Protein AF-A0A0F8YD36-F1 (afdb_monomer_lite)

pLDDT: mean 86.23, std 13.15, range [30.55, 97.81]

Structure (mmCIF, N/CA/C/O backbone):
data_AF-A0A0F8YD36-F1
#
_entry.id   AF-A0A0F8YD36-F1
#
loop_
_atom_site.group_PDB
_atom_site.id
_atom_site.type_symbol
_atom_site.label_atom_id
_atom_site.label_alt_id
_atom_site.label_comp_id
_atom_site.label_asym_id
_atom_site.label_entity_id
_atom_site.label_seq_id
_atom_site.pdbx_PDB_ins_code
_atom_site.Cartn_x
_atom_site.Cartn_y
_atom_site.Cartn_z
_atom_site.occupancy
_atom_site.B_iso_or_equiv
_atom_site.auth_seq_id
_atom_site.auth_comp_id
_atom_site.auth_asym_id
_atom_site.auth_atom_id
_atom_site.pdbx_PDB_model_num
ATOM 1 N N . MET A 1 1 ? -20.140 -2.570 5.164 1.00 78.00 1 MET A N 1
ATOM 2 C CA . MET A 1 1 ? -18.882 -2.852 4.449 1.00 78.00 1 MET A CA 1
ATOM 3 C C . MET A 1 1 ? -18.509 -1.583 3.716 1.00 78.00 1 MET A C 1
ATOM 5 O O . MET A 1 1 ? -19.401 -0.969 3.142 1.00 78.00 1 MET A O 1
ATOM 9 N N . VAL A 1 2 ? -17.256 -1.154 3.814 1.00 87.38 2 VAL A N 1
ATOM 10 C CA . VAL A 1 2 ? -16.745 0.054 3.157 1.00 87.38 2 VAL A CA 1
ATOM 11 C C . VAL A 1 2 ? -15.603 -0.373 2.246 1.00 87.38 2 VAL A C 1
ATOM 13 O O . VAL A 1 2 ? -14.767 -1.168 2.661 1.00 87.38 2 VAL A O 1
ATOM 16 N N . SER A 1 3 ? -15.592 0.125 1.012 1.00 90.75 3 SER A N 1
ATOM 17 C CA . SER A 1 3 ? -14.506 -0.100 0.059 1.00 90.75 3 SER A CA 1
ATOM 18 C C . SER A 1 3 ? -13.824 1.229 -0.228 1.00 90.75 3 SER A C 1
ATOM 20 O O . SER A 1 3 ? -14.493 2.194 -0.599 1.00 90.75 3 SER A O 1
ATOM 22 N N . ASN A 1 4 ? -12.510 1.283 -0.026 1.00 93.62 4 ASN A N 1
ATOM 23 C CA . ASN A 1 4 ? -11.683 2.433 -0.370 1.00 93.62 4 ASN A CA 1
ATOM 24 C C . ASN A 1 4 ? -10.694 2.028 -1.460 1.00 93.62 4 ASN A C 1
ATOM 26 O O . ASN A 1 4 ? -10.031 1.000 -1.346 1.00 93.62 4 ASN A O 1
ATOM 30 N N . ILE A 1 5 ? -10.597 2.842 -2.508 1.00 94.44 5 ILE A N 1
ATOM 31 C CA . ILE A 1 5 ? -9.700 2.601 -3.637 1.00 94.44 5 ILE A CA 1
ATOM 32 C C . ILE A 1 5 ? -8.524 3.564 -3.537 1.00 94.44 5 ILE A C 1
ATOM 34 O O . ILE A 1 5 ? -8.714 4.764 -3.352 1.00 94.44 5 ILE A O 1
ATOM 38 N N . PHE A 1 6 ? -7.324 3.024 -3.702 1.00 94.06 6 PHE A N 1
ATOM 39 C CA . PHE A 1 6 ? -6.070 3.751 -3.667 1.00 94.06 6 PHE A CA 1
ATOM 40 C C . PHE A 1 6 ? -5.289 3.503 -4.951 1.00 94.06 6 PHE A C 1
ATOM 42 O O . PHE A 1 6 ? -5.155 2.369 -5.420 1.00 94.06 6 PHE A O 1
ATOM 49 N N . LYS A 1 7 ? -4.725 4.565 -5.512 1.00 93.81 7 LYS A N 1
ATOM 50 C CA . LYS A 1 7 ? -3.685 4.469 -6.530 1.00 93.81 7 LYS A CA 1
ATOM 51 C C . LYS A 1 7 ? -2.375 4.172 -5.823 1.00 93.81 7 LYS A C 1
ATOM 53 O O . LYS A 1 7 ? -2.045 4.804 -4.825 1.00 93.81 7 LYS A O 1
ATOM 58 N N . VAL A 1 8 ? -1.629 3.213 -6.356 1.00 93.25 8 VAL A N 1
ATOM 59 C CA . VAL A 1 8 ? -0.342 2.809 -5.798 1.00 93.25 8 VAL A CA 1
ATOM 60 C C . VAL A 1 8 ? 0.771 3.287 -6.717 1.00 93.25 8 VAL A C 1
ATOM 62 O O . VAL A 1 8 ? 0.785 2.986 -7.917 1.00 93.25 8 VAL A O 1
ATOM 65 N N . ARG A 1 9 ? 1.717 4.043 -6.166 1.00 93.06 9 ARG A N 1
ATOM 66 C CA . ARG A 1 9 ? 2.944 4.484 -6.836 1.00 93.06 9 ARG A CA 1
ATOM 67 C C . ARG A 1 9 ? 4.143 3.737 -6.264 1.00 93.06 9 ARG A C 1
ATOM 69 O O . ARG A 1 9 ? 4.119 3.300 -5.117 1.00 93.06 9 ARG A O 1
ATOM 76 N N . PHE A 1 10 ? 5.174 3.576 -7.087 1.00 91.69 10 PHE A N 1
ATOM 77 C CA . PHE A 1 10 ? 6.434 2.961 -6.685 1.00 91.69 10 PHE A CA 1
ATOM 78 C C . PHE A 1 10 ? 7.599 3.882 -7.028 1.00 91.69 10 PHE A C 1
ATOM 80 O O . PHE A 1 10 ? 7.711 4.326 -8.175 1.00 91.69 10 PHE A O 1
ATOM 87 N N . LYS A 1 11 ? 8.460 4.151 -6.048 1.00 90.94 11 LYS A N 1
ATOM 88 C CA . LYS A 1 11 ? 9.716 4.874 -6.235 1.00 90.94 11 LYS A CA 1
ATOM 89 C C . LYS A 1 11 ? 10.815 3.893 -6.629 1.00 90.94 11 LYS A C 1
ATOM 91 O O . LYS A 1 11 ? 11.178 3.004 -5.863 1.00 90.94 11 LYS A O 1
ATOM 96 N N . LEU A 1 12 ? 11.338 4.054 -7.838 1.00 89.44 12 LEU A N 1
ATOM 97 C CA . LEU A 1 12 ? 12.470 3.283 -8.333 1.00 89.44 12 LEU A CA 1
ATOM 98 C C . LEU A 1 12 ? 13.763 3.687 -7.604 1.00 89.44 12 LEU A C 1
ATOM 100 O O . LEU A 1 12 ? 13.869 4.822 -7.133 1.00 89.44 12 LEU A O 1
AT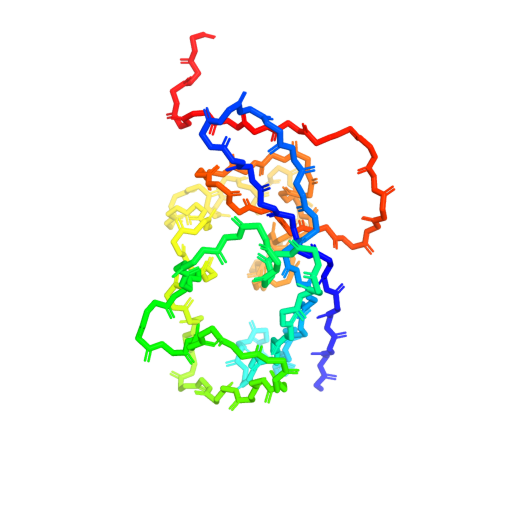OM 104 N N . PRO A 1 13 ? 14.791 2.817 -7.577 1.00 87.06 13 PRO A N 1
ATOM 105 C CA . PRO A 1 13 ? 16.113 3.174 -7.057 1.00 87.06 13 PRO A CA 1
ATOM 106 C C . PRO A 1 13 ? 16.750 4.388 -7.752 1.00 87.06 13 PRO A C 1
ATOM 108 O O . PRO A 1 13 ? 17.562 5.076 -7.145 1.00 87.06 13 PRO A O 1
ATOM 111 N N . SER A 1 14 ? 16.359 4.680 -9.001 1.00 88.12 14 SER A N 1
ATOM 112 C CA . SER A 1 14 ? 16.765 5.894 -9.726 1.00 88.12 14 SER A CA 1
ATOM 113 C C . SER A 1 14 ? 16.186 7.186 -9.136 1.00 88.12 14 SER A C 1
ATOM 115 O O . SER A 1 14 ? 16.645 8.269 -9.481 1.00 88.12 14 SER A O 1
ATOM 117 N N . GLY A 1 15 ? 15.175 7.087 -8.269 1.00 85.62 15 GLY A N 1
ATOM 118 C CA . GLY A 1 15 ? 14.391 8.210 -7.757 1.00 85.62 15 GLY A CA 1
ATOM 119 C C . GLY A 1 15 ? 13.098 8.465 -8.534 1.00 85.62 15 GLY A C 1
ATOM 120 O O . GLY A 1 15 ? 12.220 9.148 -8.011 1.00 85.62 15 GLY A O 1
ATOM 121 N N . ASP A 1 16 ? 12.940 7.880 -9.726 1.00 88.50 16 ASP A N 1
ATOM 122 C CA . ASP A 1 16 ? 11.732 8.033 -10.540 1.00 88.50 16 ASP A CA 1
ATOM 123 C C . ASP A 1 16 ? 10.507 7.419 -9.859 1.00 88.50 16 ASP A C 1
ATOM 125 O O . ASP A 1 16 ? 10.562 6.316 -9.310 1.00 88.50 16 ASP A O 1
ATOM 129 N N . ILE A 1 17 ? 9.364 8.090 -9.973 1.00 90.19 17 ILE A N 1
ATOM 130 C CA . ILE A 1 17 ? 8.092 7.608 -9.434 1.00 90.19 17 ILE A CA 1
ATOM 131 C C . ILE A 1 17 ? 7.235 7.096 -10.587 1.00 90.19 17 ILE A C 1
ATOM 133 O O . ILE A 1 17 ? 6.920 7.825 -11.528 1.00 90.19 17 ILE A O 1
ATOM 137 N N . ILE A 1 18 ? 6.822 5.833 -10.512 1.00 92.62 18 ILE A N 1
ATOM 138 C CA . ILE A 1 18 ? 6.002 5.195 -11.546 1.00 92.62 18 ILE A CA 1
ATOM 139 C C . ILE A 1 18 ? 4.658 4.726 -10.993 1.00 92.62 18 ILE A C 1
ATOM 141 O O . ILE A 1 18 ? 4.488 4.510 -9.792 1.00 92.62 18 ILE A O 1
ATOM 145 N N . ARG A 1 19 ? 3.679 4.553 -11.887 1.00 94.38 19 ARG A N 1
ATOM 146 C CA . ARG A 1 19 ? 2.406 3.903 -11.552 1.00 94.38 19 ARG A CA 1
ATOM 147 C C . ARG A 1 19 ? 2.656 2.429 -11.261 1.00 94.38 19 ARG A C 1
ATOM 149 O O . ARG A 1 19 ? 3.097 1.709 -12.154 1.00 94.38 19 ARG A O 1
ATOM 156 N N . CYS A 1 20 ? 2.365 2.010 -10.033 1.00 95.19 20 CYS A N 1
ATOM 157 C CA . CYS A 1 20 ? 2.525 0.636 -9.572 1.00 95.19 20 CYS A CA 1
ATOM 158 C C . CYS A 1 20 ? 1.262 -0.189 -9.804 1.00 95.19 20 CYS A C 1
ATOM 160 O O . CYS A 1 20 ? 1.334 -1.289 -10.342 1.00 95.19 20 CYS A O 1
ATOM 162 N N . GLY A 1 21 ? 0.108 0.339 -9.404 1.00 95.56 21 GLY A N 1
ATOM 163 C CA . GLY A 1 21 ? -1.140 -0.410 -9.412 1.00 95.56 21 GLY A CA 1
ATOM 164 C C . GLY A 1 21 ? -2.302 0.351 -8.798 1.00 95.56 21 GLY A C 1
ATOM 165 O O . GLY A 1 21 ? -2.215 1.554 -8.553 1.00 95.56 21 GLY A O 1
ATOM 166 N N . ILE A 1 22 ? -3.390 -0.371 -8.563 1.00 95.69 22 ILE A N 1
ATOM 167 C CA . ILE A 1 22 ? -4.575 0.098 -7.846 1.00 95.69 22 ILE A CA 1
ATOM 168 C C . ILE A 1 22 ? -4.878 -0.930 -6.759 1.00 95.69 22 ILE A C 1
ATOM 170 O O . ILE A 1 22 ? -4.889 -2.127 -7.042 1.00 95.69 22 ILE A O 1
ATOM 174 N N . ALA A 1 23 ? -5.115 -0.458 -5.538 1.00 95.06 23 ALA A N 1
ATOM 175 C CA . ALA A 1 23 ? -5.487 -1.271 -4.390 1.00 95.06 23 ALA A CA 1
ATOM 176 C C . ALA A 1 23 ? -6.906 -0.913 -3.928 1.00 95.06 23 ALA A C 1
ATOM 178 O O . ALA A 1 23 ? -7.200 0.253 -3.681 1.00 95.06 23 ALA A O 1
ATOM 179 N N . GLY A 1 24 ? -7.779 -1.904 -3.792 1.00 95.06 24 GLY A N 1
ATOM 180 C CA . GLY A 1 24 ? -9.056 -1.791 -3.097 1.00 95.06 24 GLY A CA 1
ATOM 181 C C . GLY A 1 24 ? -8.928 -2.389 -1.702 1.00 95.06 24 GLY A C 1
ATOM 182 O O . GLY A 1 24 ? -8.599 -3.563 -1.576 1.00 95.06 24 GLY A O 1
ATOM 183 N N . VAL A 1 25 ? -9.186 -1.609 -0.656 1.00 94.31 25 VAL A N 1
ATOM 184 C CA . VAL A 1 25 ? -9.207 -2.085 0.733 1.00 94.31 25 VAL A CA 1
ATOM 185 C C . VAL A 1 25 ? -10.659 -2.172 1.187 1.00 94.31 25 VAL A C 1
ATOM 187 O O . VAL A 1 25 ? -11.362 -1.159 1.241 1.00 94.31 25 VAL A O 1
ATOM 190 N N . ILE A 1 26 ? -11.113 -3.389 1.489 1.00 94.06 26 ILE A N 1
ATOM 191 C CA . ILE A 1 26 ? -12.483 -3.680 1.902 1.00 94.06 26 ILE A CA 1
ATOM 192 C C . ILE A 1 26 ? -12.499 -3.919 3.409 1.00 94.06 26 ILE A C 1
ATOM 194 O O . ILE A 1 26 ? -11.906 -4.871 3.915 1.00 94.06 26 ILE A O 1
ATOM 198 N N . GLU A 1 27 ? -13.211 -3.057 4.127 1.00 93.06 27 GLU A N 1
ATOM 199 C CA . GLU A 1 27 ? -13.302 -3.072 5.584 1.00 93.06 27 GLU A CA 1
ATOM 200 C C . GLU A 1 27 ? -14.730 -3.385 6.054 1.00 93.06 27 GLU A C 1
ATOM 202 O O . GLU A 1 27 ? -15.742 -2.949 5.482 1.00 93.06 27 GLU A O 1
ATOM 207 N N . ASN A 1 28 ? -14.828 -4.152 7.137 1.00 91.12 28 ASN A N 1
ATOM 208 C CA . ASN A 1 28 ? -16.097 -4.459 7.780 1.00 91.12 28 ASN A CA 1
ATOM 209 C C . ASN A 1 28 ? -16.592 -3.284 8.653 1.00 91.12 28 ASN A C 1
ATOM 211 O O . ASN A 1 28 ? -15.936 -2.257 8.812 1.00 91.12 28 ASN A O 1
ATOM 215 N N . THR A 1 29 ? -17.777 -3.422 9.251 1.00 88.69 29 THR A N 1
ATOM 216 C CA . THR A 1 29 ? -18.371 -2.375 10.111 1.00 88.69 29 THR A CA 1
ATOM 217 C C . THR A 1 29 ? -17.590 -2.113 11.403 1.00 88.69 29 THR A C 1
ATOM 219 O O . THR A 1 29 ? -17.828 -1.106 12.060 1.00 88.69 29 THR A O 1
ATOM 222 N N . ARG A 1 30 ? -16.647 -2.993 11.762 1.00 89.00 30 ARG A N 1
ATOM 223 C CA . ARG A 1 30 ? -15.733 -2.852 12.903 1.00 89.00 30 ARG A CA 1
ATOM 224 C C . ARG A 1 30 ? -14.365 -2.295 12.494 1.00 89.00 30 ARG A C 1
ATOM 226 O O . ARG A 1 30 ? -13.434 -2.393 13.287 1.00 89.00 30 ARG A O 1
ATOM 233 N N . LYS A 1 31 ? -14.237 -1.735 11.282 1.00 88.56 31 LYS A N 1
ATOM 234 C CA . LYS A 1 31 ? -12.989 -1.170 10.734 1.00 88.56 31 LYS A CA 1
ATOM 235 C C . LYS A 1 31 ? -11.841 -2.179 10.572 1.00 88.56 31 LYS A C 1
ATOM 237 O O . LYS A 1 31 ? -10.682 -1.788 10.481 1.00 88.56 31 LYS A O 1
ATOM 242 N N . GLN A 1 32 ? -12.146 -3.475 10.536 1.00 89.62 32 GLN A N 1
ATOM 243 C CA . GLN A 1 32 ? -11.159 -4.517 10.253 1.00 89.62 32 GLN A CA 1
ATOM 244 C C . GLN A 1 32 ? -11.147 -4.812 8.755 1.00 89.62 32 GLN A C 1
ATOM 246 O O . GLN A 1 32 ? -12.210 -4.815 8.127 1.00 89.62 32 GLN A O 1
ATOM 251 N N . VAL A 1 33 ? -9.966 -5.085 8.200 1.00 90.50 33 VAL A N 1
ATOM 252 C CA . VAL A 1 33 ? -9.828 -5.491 6.797 1.00 90.50 33 VAL A CA 1
ATOM 253 C C . VAL A 1 33 ? -10.391 -6.896 6.618 1.00 90.50 33 VAL A C 1
ATOM 255 O O . VAL A 1 33 ? -9.984 -7.828 7.308 1.00 90.50 33 VAL A O 1
ATOM 258 N N . ASP A 1 34 ? -11.341 -7.014 5.697 1.00 92.19 34 ASP A N 1
ATOM 259 C CA . ASP A 1 34 ? -11.991 -8.262 5.296 1.00 92.19 34 ASP A CA 1
ATOM 260 C C . ASP A 1 34 ? -11.300 -8.845 4.057 1.00 92.19 34 ASP A C 1
ATOM 262 O O . ASP A 1 34 ? -10.983 -10.032 3.981 1.00 92.19 34 ASP A O 1
ATOM 266 N N . SER A 1 35 ? -10.997 -7.982 3.085 1.00 93.06 35 SER A N 1
ATOM 267 C CA . SER A 1 35 ? -10.224 -8.353 1.903 1.00 93.06 35 SER A CA 1
ATOM 268 C C . SER A 1 35 ? -9.506 -7.160 1.284 1.00 93.06 35 SER A C 1
ATOM 270 O O . SER A 1 35 ? -9.837 -5.997 1.532 1.00 93.06 35 SER A O 1
ATOM 272 N N . VAL A 1 36 ? -8.511 -7.471 0.462 1.00 94.00 36 VAL A N 1
ATOM 273 C CA . VAL A 1 36 ? -7.782 -6.519 -0.366 1.00 94.00 36 VAL A CA 1
ATOM 274 C C . VAL A 1 36 ? -7.806 -7.012 -1.802 1.00 94.00 36 VAL A C 1
ATOM 276 O O . VAL A 1 36 ? -7.525 -8.178 -2.086 1.00 94.00 36 VAL A O 1
ATOM 279 N N . GLU A 1 37 ? -8.118 -6.107 -2.715 1.00 95.38 37 GLU A N 1
ATOM 280 C CA . GLU A 1 37 ? -7.979 -6.324 -4.146 1.00 95.38 37 GLU A CA 1
ATOM 281 C C . GLU A 1 37 ? -6.796 -5.509 -4.665 1.00 95.38 37 GLU A C 1
ATOM 283 O O . GLU A 1 37 ? -6.603 -4.366 -4.259 1.00 95.38 37 GLU A O 1
ATOM 288 N N . PHE A 1 38 ? -5.978 -6.082 -5.545 1.00 96.25 38 PHE A N 1
ATOM 289 C CA . PHE A 1 38 ? -4.826 -5.380 -6.109 1.00 96.25 38 PHE A CA 1
ATOM 290 C C . PHE A 1 38 ? -4.649 -5.709 -7.586 1.00 96.25 38 PHE A C 1
ATOM 292 O O . PHE A 1 38 ? -4.705 -6.869 -7.984 1.00 96.25 38 PHE A O 1
ATOM 299 N N . ALA A 1 39 ? -4.387 -4.692 -8.400 1.00 97.12 39 ALA A N 1
ATOM 300 C CA . ALA A 1 39 ? -4.067 -4.856 -9.811 1.00 97.12 39 ALA A CA 1
ATOM 301 C C . ALA A 1 39 ? -2.802 -4.073 -10.159 1.00 97.12 39 ALA A C 1
ATOM 303 O O . ALA A 1 39 ? -2.737 -2.861 -9.936 1.00 97.12 39 ALA A O 1
ATOM 304 N N . TYR A 1 40 ? -1.812 -4.748 -10.745 1.00 97.81 40 TYR A N 1
ATOM 305 C CA . TYR A 1 40 ? -0.623 -4.078 -11.261 1.00 97.81 40 TYR A CA 1
ATOM 306 C C . TYR A 1 40 ? -0.963 -3.180 -12.449 1.00 97.81 40 TYR A C 1
ATOM 308 O O . TYR A 1 40 ? -1.720 -3.540 -13.350 1.00 97.81 40 TYR A O 1
ATOM 316 N N . HIS A 1 41 ? -0.333 -2.013 -12.488 1.00 97.06 41 HIS A N 1
ATOM 317 C CA . HIS A 1 41 ? -0.388 -1.128 -13.637 1.00 97.06 41 HIS A CA 1
ATOM 318 C C . HIS A 1 41 ? 0.640 -1.569 -14.689 1.00 97.06 41 HIS A C 1
ATOM 320 O O . HIS A 1 41 ? 1.757 -1.974 -14.360 1.00 97.06 41 HIS A O 1
ATOM 326 N N . LYS A 1 42 ? 0.300 -1.426 -15.976 1.00 95.75 42 LYS A N 1
ATOM 327 C CA . LYS A 1 42 ? 1.183 -1.795 -17.099 1.00 95.75 42 LYS A CA 1
ATOM 328 C C . LYS A 1 42 ? 2.566 -1.131 -17.032 1.00 95.75 42 LYS A C 1
ATOM 330 O O . LYS A 1 42 ? 3.565 -1.760 -17.370 1.00 95.75 42 LYS A O 1
ATOM 335 N N . ASP A 1 43 ? 2.626 0.115 -16.553 1.00 94.25 43 ASP A N 1
ATOM 336 C CA . ASP A 1 43 ? 3.883 0.860 -16.393 1.00 94.25 43 ASP A CA 1
ATOM 337 C C . ASP A 1 43 ? 4.843 0.105 -15.458 1.00 94.25 43 ASP A C 1
ATOM 339 O O . ASP A 1 43 ? 6.020 -0.036 -15.785 1.00 94.25 43 ASP A O 1
ATOM 343 N N . TYR A 1 44 ? 4.336 -0.452 -14.352 1.00 96.31 44 TYR A N 1
ATOM 344 C CA . TYR A 1 44 ? 5.120 -1.265 -13.424 1.00 96.31 44 TYR A CA 1
ATOM 345 C C . TYR A 1 44 ? 5.582 -2.569 -14.064 1.00 96.31 44 TYR A C 1
ATOM 347 O O . TYR A 1 44 ? 6.776 -2.837 -14.091 1.00 96.31 44 TYR A O 1
ATOM 355 N N . LEU A 1 45 ? 4.658 -3.331 -14.659 1.00 95.88 45 LEU A N 1
ATOM 356 C CA . LEU A 1 45 ? 4.957 -4.622 -15.298 1.00 95.88 45 LEU A CA 1
ATOM 357 C C . LEU A 1 45 ? 6.008 -4.496 -16.416 1.00 95.88 45 LEU A C 1
ATOM 359 O O . LEU A 1 45 ? 6.826 -5.393 -16.641 1.00 95.88 45 LEU A O 1
ATOM 363 N N . SER A 1 46 ? 6.000 -3.367 -17.130 1.00 94.81 46 SER A N 1
ATOM 364 C CA . SER A 1 46 ? 6.967 -3.103 -18.197 1.00 94.81 46 SER A CA 1
ATOM 365 C C . SER A 1 46 ? 8.369 -2.782 -17.665 1.00 94.81 46 SER A C 1
ATOM 367 O O . SER A 1 46 ? 9.350 -3.269 -18.232 1.00 94.81 46 SER A O 1
ATOM 369 N N . LYS A 1 47 ? 8.468 -2.021 -16.564 1.00 93.62 47 LYS A N 1
ATOM 370 C CA . LYS A 1 47 ? 9.728 -1.465 -16.040 1.00 93.62 47 LYS A CA 1
ATOM 371 C C . LYS A 1 47 ? 10.370 -2.306 -14.940 1.00 93.62 47 LYS A C 1
ATOM 373 O O . LYS A 1 47 ? 11.592 -2.368 -14.862 1.00 93.62 47 LYS A O 1
ATOM 378 N N . VAL A 1 48 ? 9.566 -2.939 -14.096 1.00 94.31 48 VAL A N 1
ATOM 379 C CA . VAL A 1 48 ? 10.012 -3.664 -12.904 1.00 94.31 48 VAL A CA 1
ATOM 380 C C . VAL A 1 48 ? 9.811 -5.160 -13.119 1.00 94.31 48 VAL A C 1
ATOM 382 O O . VAL A 1 48 ? 8.797 -5.587 -13.664 1.00 94.31 48 VAL A O 1
ATOM 385 N N . LYS A 1 49 ? 10.811 -5.963 -12.742 1.00 92.25 49 LYS A N 1
ATOM 386 C CA . LYS A 1 49 ? 10.834 -7.425 -12.950 1.00 92.25 49 LYS A CA 1
ATOM 387 C C . LYS A 1 49 ? 10.666 -8.232 -11.666 1.00 92.25 49 LYS A C 1
ATOM 389 O O . LYS A 1 49 ? 10.852 -9.443 -11.678 1.00 92.25 49 LYS A O 1
ATOM 394 N N . HIS A 1 50 ? 10.296 -7.570 -10.578 1.00 92.75 50 HIS A N 1
ATOM 395 C CA . HIS A 1 50 ? 9.992 -8.205 -9.305 1.00 92.75 50 HIS A CA 1
ATOM 396 C C . HIS A 1 50 ? 8.612 -7.753 -8.805 1.00 92.75 50 HIS A C 1
ATOM 398 O O . HIS A 1 50 ? 8.187 -6.636 -9.107 1.00 92.75 50 HIS A O 1
ATOM 404 N N . PRO A 1 51 ? 7.896 -8.610 -8.063 1.00 94.50 51 PRO A N 1
ATOM 405 C CA . PRO A 1 51 ? 6.652 -8.231 -7.403 1.00 94.50 51 PRO A CA 1
ATOM 406 C C . PRO A 1 51 ? 6.901 -7.251 -6.245 1.00 94.50 51 PRO A C 1
ATOM 408 O O . PRO A 1 51 ? 8.022 -7.140 -5.742 1.00 94.50 51 PRO A O 1
ATOM 411 N N . ILE A 1 52 ? 5.842 -6.556 -5.820 1.00 92.00 52 ILE A N 1
ATOM 412 C CA . ILE A 1 52 ? 5.866 -5.728 -4.594 1.00 92.00 52 ILE A CA 1
ATOM 413 C C . ILE A 1 52 ? 5.732 -6.579 -3.330 1.00 92.00 52 ILE A C 1
ATOM 415 O O . ILE A 1 52 ? 6.266 -6.213 -2.292 1.00 92.00 52 ILE A O 1
ATOM 419 N N . ASP A 1 53 ? 5.059 -7.725 -3.444 1.00 91.00 53 ASP A N 1
ATOM 420 C CA . ASP A 1 53 ? 4.981 -8.755 -2.417 1.00 91.00 53 ASP A CA 1
ATOM 421 C C . ASP A 1 53 ? 5.198 -10.112 -3.095 1.00 91.00 53 ASP A C 1
ATOM 423 O O . ASP A 1 53 ? 4.279 -10.632 -3.736 1.00 91.00 53 ASP A O 1
ATOM 427 N N . PRO A 1 54 ? 6.402 -10.695 -2.990 1.00 88.56 54 PRO A N 1
ATOM 428 C CA . PRO A 1 54 ? 6.701 -11.992 -3.583 1.00 88.56 54 PRO A CA 1
ATOM 429 C C . PRO A 1 54 ? 5.833 -13.142 -3.068 1.00 88.56 54 PRO A C 1
ATOM 431 O O . PRO A 1 54 ? 5.738 -14.159 -3.747 1.00 88.56 54 PRO A O 1
ATOM 434 N N . SER A 1 55 ? 5.226 -13.007 -1.886 1.00 87.25 55 SER A N 1
ATOM 435 C CA . SER A 1 55 ? 4.442 -14.075 -1.267 1.00 87.25 55 SER A CA 1
ATOM 436 C C . SER A 1 55 ? 2.995 -14.111 -1.760 1.00 87.25 55 SER A C 1
ATOM 438 O O . SER A 1 55 ? 2.443 -15.196 -1.950 1.00 87.25 55 SER A O 1
ATOM 440 N N . THR A 1 56 ? 2.384 -12.946 -2.009 1.00 88.88 56 THR A N 1
ATOM 441 C CA . THR A 1 56 ? 0.950 -12.854 -2.340 1.00 88.88 56 THR A CA 1
ATOM 442 C C . THR A 1 56 ? 0.641 -12.188 -3.682 1.00 88.88 56 THR A C 1
ATOM 444 O O . THR A 1 56 ? -0.366 -12.527 -4.306 1.00 88.88 56 THR A O 1
ATOM 447 N N . LEU A 1 57 ? 1.505 -11.297 -4.179 1.00 92.94 57 LEU A N 1
ATOM 448 C CA . LEU A 1 57 ? 1.267 -10.481 -5.373 1.00 92.94 57 LEU A CA 1
ATOM 449 C C . LEU A 1 57 ? 2.280 -10.802 -6.472 1.00 92.94 57 LEU A C 1
ATOM 451 O O . LEU A 1 57 ? 3.139 -9.997 -6.809 1.00 92.94 57 LEU A O 1
ATOM 455 N N . HIS A 1 58 ? 2.183 -11.991 -7.063 1.00 93.56 58 HIS A N 1
ATOM 456 C CA . HIS A 1 58 ? 3.031 -12.369 -8.198 1.00 93.56 58 HIS A CA 1
ATOM 457 C C . HIS A 1 58 ? 2.917 -11.363 -9.362 1.00 93.56 58 HIS A C 1
ATOM 459 O O . HIS A 1 58 ? 1.872 -10.759 -9.593 1.00 93.56 58 HIS A O 1
ATOM 465 N N . LEU A 1 59 ? 3.984 -11.184 -10.141 1.00 95.38 59 LEU A N 1
ATOM 466 C CA . LEU A 1 59 ? 4.020 -10.161 -11.189 1.00 95.38 59 LEU A CA 1
ATOM 467 C C . LEU A 1 59 ? 3.181 -10.576 -12.418 1.00 95.38 59 LEU A C 1
ATOM 469 O O . LEU A 1 59 ? 3.672 -11.244 -13.325 1.00 95.38 59 LEU A O 1
ATOM 473 N N . THR A 1 60 ? 1.908 -10.181 -12.451 1.00 95.62 60 THR A N 1
ATOM 474 C CA . THR A 1 60 ? 0.956 -10.468 -13.540 1.00 95.62 60 THR A CA 1
ATOM 475 C C . THR A 1 60 ? -0.012 -9.303 -13.756 1.00 95.62 60 THR A C 1
ATOM 477 O O . THR A 1 60 ? -0.162 -8.436 -12.901 1.00 95.62 60 THR A O 1
ATOM 480 N N . SER A 1 61 ?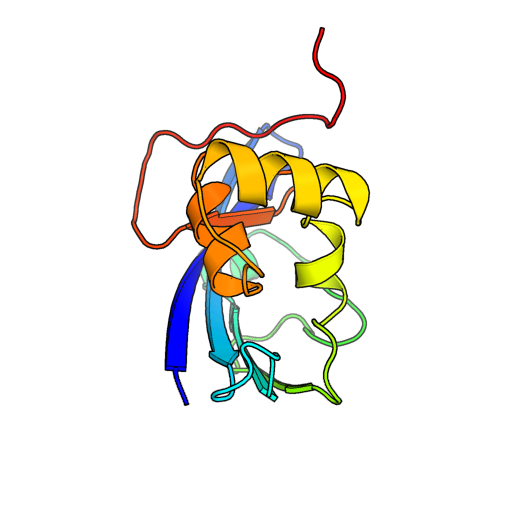 -0.683 -9.277 -14.908 1.00 94.19 61 SER A N 1
ATOM 481 C CA . SER A 1 61 ? -1.758 -8.326 -15.219 1.00 94.19 61 SER A CA 1
ATOM 482 C C . SER A 1 61 ? -3.106 -8.680 -14.581 1.00 94.19 61 SER A C 1
ATOM 484 O O . SER A 1 61 ? -4.057 -7.915 -14.721 1.00 94.19 61 SER A O 1
ATOM 486 N N . ASN A 1 62 ? -3.219 -9.840 -13.931 1.00 95.69 62 ASN A N 1
ATOM 487 C CA . ASN A 1 62 ? -4.459 -10.264 -13.286 1.00 95.69 62 ASN A CA 1
ATOM 488 C C . ASN A 1 62 ? -4.741 -9.456 -12.014 1.00 95.69 62 ASN A C 1
ATOM 490 O O . ASN A 1 62 ? -3.828 -8.978 -11.341 1.00 95.69 62 ASN A O 1
ATOM 494 N N . VAL A 1 63 ? -6.026 -9.354 -11.672 1.00 96.31 63 VAL A N 1
ATOM 495 C CA . VAL A 1 63 ? -6.464 -8.798 -10.391 1.00 96.31 63 VAL A CA 1
ATOM 496 C C . VAL A 1 63 ? -6.302 -9.861 -9.310 1.00 96.31 63 VAL A C 1
ATOM 498 O O . VAL A 1 63 ? -6.793 -10.983 -9.443 1.00 96.31 63 VAL A O 1
ATOM 501 N N . PHE A 1 64 ? -5.630 -9.493 -8.231 1.00 95.75 64 PHE A N 1
ATOM 502 C CA . PHE A 1 64 ? -5.544 -10.273 -7.011 1.00 95.75 64 PHE A CA 1
ATOM 503 C C . PHE A 1 64 ? -6.734 -9.959 -6.122 1.00 95.75 64 PHE A C 1
ATOM 505 O O . PHE A 1 64 ? -7.071 -8.793 -5.936 1.00 95.75 64 PHE A O 1
ATOM 512 N N . LYS A 1 65 ? -7.327 -10.999 -5.536 1.00 94.88 65 LYS A N 1
ATOM 513 C CA . LYS A 1 65 ? -8.307 -10.884 -4.460 1.00 94.88 65 LYS A CA 1
ATOM 514 C C . LYS A 1 65 ? -7.817 -11.706 -3.283 1.00 94.88 65 LYS A C 1
ATOM 516 O O . LYS A 1 65 ? -7.722 -12.928 -3.370 1.00 94.88 65 LYS A O 1
ATOM 521 N N . LEU A 1 66 ? -7.464 -11.013 -2.215 1.00 92.56 66 LEU A N 1
ATOM 522 C CA . LEU A 1 66 ? -6.786 -11.567 -1.058 1.00 92.56 66 LEU A CA 1
ATOM 523 C C . LEU A 1 66 ? -7.698 -11.394 0.153 1.00 92.56 66 LEU A C 1
ATOM 525 O O . LEU A 1 66 ? -8.101 -10.280 0.481 1.00 92.56 66 LEU A O 1
ATOM 529 N N . TYR A 1 67 ? -8.063 -12.505 0.784 1.00 91.06 67 TYR A N 1
ATOM 530 C CA . TYR A 1 67 ? -8.927 -12.506 1.961 1.00 91.06 67 TYR A CA 1
ATOM 531 C C . TYR A 1 67 ? -8.081 -12.437 3.225 1.00 91.06 67 TYR A C 1
ATOM 533 O O . TYR A 1 67 ? -7.064 -13.122 3.333 1.00 91.06 67 TYR A O 1
ATOM 541 N N . CYS A 1 68 ? -8.518 -11.622 4.177 1.00 85.31 68 CYS A N 1
ATOM 542 C CA . CYS A 1 68 ? -7.779 -11.352 5.397 1.00 85.31 68 CYS A CA 1
ATOM 543 C C . CYS A 1 68 ? -8.507 -11.948 6.602 1.00 85.31 68 CYS A C 1
ATOM 545 O O . CYS A 1 68 ? -9.669 -11.629 6.843 1.00 85.31 68 CYS A O 1
ATOM 547 N N . ASP A 1 69 ? -7.818 -12.736 7.431 1.00 77.06 69 ASP A N 1
ATOM 548 C CA . ASP A 1 69 ? -8.348 -13.110 8.749 1.00 77.06 69 ASP A CA 1
ATOM 549 C C . ASP A 1 69 ? -8.011 -12.028 9.787 1.00 77.06 69 ASP A C 1
ATOM 551 O O . ASP A 1 69 ? -7.221 -12.223 10.708 1.00 77.06 69 ASP A O 1
ATOM 555 N N . LYS A 1 70 ? -8.636 -10.854 9.620 1.00 64.88 70 LYS A N 1
ATOM 556 C CA . LYS A 1 70 ? -8.617 -9.704 10.549 1.00 64.88 70 LYS A CA 1
ATOM 557 C C . LYS A 1 70 ? -7.312 -8.894 10.640 1.00 64.88 70 LYS A C 1
ATOM 559 O O . LYS A 1 70 ? -7.290 -7.926 11.402 1.00 64.88 70 LYS A O 1
ATOM 564 N N . SER A 1 71 ? -6.267 -9.213 9.876 1.00 67.06 71 SER A N 1
ATOM 565 C CA . SER A 1 71 ? -5.041 -8.401 9.754 1.00 67.06 71 SER A CA 1
ATOM 566 C C . SER A 1 71 ? -4.835 -7.880 8.330 1.00 67.06 71 SER A C 1
ATOM 568 O O . SER A 1 71 ? -5.333 -8.465 7.369 1.00 67.06 71 SER A O 1
ATOM 570 N N . ALA A 1 72 ? -4.094 -6.779 8.171 1.00 67.75 72 ALA A N 1
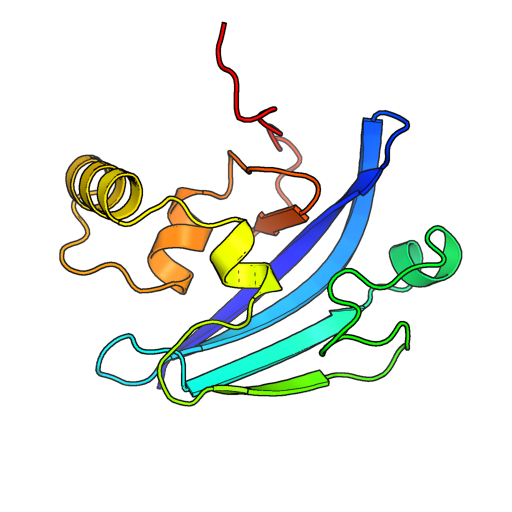ATOM 571 C CA . ALA A 1 72 ? -3.652 -6.366 6.841 1.00 67.75 72 ALA A CA 1
ATOM 572 C C . ALA A 1 72 ? -2.729 -7.421 6.223 1.00 67.75 72 ALA A C 1
ATOM 574 O O . ALA A 1 72 ? -2.113 -8.226 6.923 1.00 67.75 72 ALA A O 1
ATOM 575 N N . LEU A 1 73 ? -2.613 -7.374 4.901 1.00 83.06 73 LEU A N 1
ATOM 576 C CA . LEU A 1 73 ? -1.566 -8.092 4.184 1.00 83.06 73 LEU A CA 1
ATOM 577 C C . LEU A 1 73 ? -0.220 -7.410 4.423 1.00 83.06 73 LEU A C 1
ATOM 579 O O . LEU A 1 73 ? -0.180 -6.186 4.572 1.00 83.06 73 LEU A O 1
ATOM 583 N N . GLY A 1 74 ? 0.859 -8.196 4.401 1.00 82.44 74 GLY A N 1
ATOM 584 C CA . GLY A 1 74 ? 2.211 -7.734 4.735 1.00 82.44 74 GLY A CA 1
ATOM 585 C C . GLY A 1 74 ? 2.596 -6.447 4.012 1.00 82.44 74 GLY A C 1
ATOM 586 O O . GLY A 1 74 ? 2.916 -5.463 4.659 1.00 82.44 74 GLY A O 1
ATOM 587 N N . PHE A 1 75 ? 2.399 -6.377 2.693 1.00 86.31 75 PHE A N 1
ATOM 588 C CA . PHE A 1 75 ? 2.780 -5.190 1.915 1.00 86.31 75 PHE A CA 1
ATOM 589 C C . PHE A 1 75 ? 2.050 -3.889 2.289 1.00 86.31 75 PHE A C 1
ATOM 591 O O . PHE A 1 75 ? 2.543 -2.807 1.972 1.00 86.31 75 PHE A O 1
ATOM 598 N N . ILE A 1 76 ? 0.867 -3.978 2.909 1.00 89.00 76 ILE A N 1
ATOM 599 C CA . ILE A 1 76 ? 0.169 -2.807 3.448 1.00 89.00 76 ILE A CA 1
ATOM 600 C C . ILE A 1 76 ? 0.653 -2.531 4.869 1.00 89.00 76 ILE A C 1
ATOM 602 O O . ILE A 1 76 ? 0.914 -1.380 5.189 1.00 89.00 76 ILE A O 1
ATOM 606 N N . ASP A 1 77 ? 0.784 -3.544 5.728 1.00 86.12 77 ASP A N 1
ATOM 607 C CA . ASP A 1 77 ? 1.202 -3.310 7.118 1.00 86.12 77 ASP A CA 1
ATOM 608 C C . ASP A 1 77 ? 2.660 -2.829 7.219 1.00 86.12 77 ASP A C 1
ATOM 610 O O . ASP A 1 77 ? 2.951 -1.974 8.049 1.00 86.12 77 ASP A O 1
ATOM 614 N N . ASP A 1 78 ? 3.537 -3.274 6.313 1.00 85.06 78 ASP A N 1
ATOM 615 C CA . ASP A 1 78 ? 4.960 -2.905 6.250 1.00 85.06 78 ASP A CA 1
ATOM 616 C C . ASP A 1 78 ? 5.190 -1.406 6.002 1.00 85.06 78 ASP A C 1
ATOM 618 O O . ASP A 1 78 ? 6.238 -0.867 6.361 1.00 85.06 78 ASP A O 1
ATOM 622 N N . ILE A 1 79 ? 4.227 -0.719 5.377 1.00 86.31 79 ILE A N 1
ATOM 623 C CA . ILE A 1 79 ? 4.308 0.729 5.131 1.00 86.31 79 ILE A CA 1
ATOM 624 C C . ILE A 1 79 ? 3.592 1.553 6.199 1.00 86.31 79 ILE A C 1
ATOM 626 O O . ILE A 1 79 ? 3.751 2.775 6.235 1.00 86.31 79 ILE A O 1
ATOM 630 N N . LEU A 1 80 ? 2.771 0.914 7.034 1.00 88.12 80 LEU A N 1
ATOM 631 C CA . LEU A 1 80 ? 2.066 1.595 8.105 1.00 88.12 80 LEU A CA 1
ATOM 632 C C . LEU A 1 80 ? 3.013 1.819 9.289 1.00 88.12 80 LEU A C 1
ATOM 634 O O . LEU A 1 80 ? 3.916 1.024 9.542 1.00 88.12 80 LEU A O 1
ATOM 638 N N . PRO A 1 81 ? 2.790 2.879 10.078 1.00 87.69 81 PRO A N 1
ATOM 639 C CA . PRO A 1 81 ? 3.520 3.059 11.314 1.00 87.69 81 PRO A CA 1
ATOM 640 C C . PRO A 1 81 ? 3.247 1.907 12.280 1.00 87.69 81 PRO A C 1
ATOM 642 O O . PRO A 1 81 ? 2.205 1.240 12.242 1.00 87.69 81 PRO A O 1
ATOM 645 N N . ASP A 1 82 ? 4.170 1.733 13.217 1.00 89.50 82 ASP A N 1
ATOM 646 C CA . ASP A 1 82 ? 3.989 0.813 14.327 1.00 89.50 82 ASP A CA 1
ATOM 647 C C . ASP A 1 82 ? 2.795 1.211 15.224 1.00 89.50 82 ASP A C 1
ATOM 649 O O . ASP A 1 82 ? 2.099 2.215 15.033 1.00 89.50 82 ASP A O 1
ATOM 653 N N . SER A 1 83 ? 2.547 0.412 16.261 1.00 90.19 83 SER A N 1
ATOM 654 C CA . SER A 1 83 ? 1.447 0.659 17.201 1.00 90.19 83 SER A CA 1
ATOM 655 C C . SER A 1 83 ? 1.523 2.021 17.904 1.00 90.19 83 SER A C 1
ATOM 657 O O . SER A 1 83 ? 0.488 2.550 18.316 1.00 90.19 83 SER A O 1
ATOM 659 N N . TRP A 1 84 ? 2.718 2.590 18.083 1.00 92.38 84 TRP A N 1
ATOM 660 C CA . TRP A 1 84 ? 2.884 3.904 18.697 1.00 92.38 84 TRP A CA 1
ATOM 661 C C . TRP A 1 84 ? 2.605 5.020 17.688 1.00 92.38 84 TRP A C 1
ATOM 663 O O . TRP A 1 84 ? 1.797 5.903 17.978 1.00 92.38 84 TRP A O 1
ATOM 673 N N . GLY A 1 85 ? 3.158 4.944 16.478 1.00 90.56 85 GLY A N 1
ATOM 674 C CA . GLY A 1 85 ? 2.895 5.908 15.413 1.00 90.56 85 GLY A CA 1
ATOM 675 C C . GLY A 1 85 ? 1.419 5.930 15.000 1.00 90.56 85 GLY A C 1
ATOM 676 O O . GLY A 1 85 ? 0.842 7.008 14.863 1.00 90.56 85 GLY A O 1
ATOM 677 N N . LYS A 1 86 ? 0.750 4.767 14.948 1.00 91.12 86 LYS A N 1
ATOM 678 C CA . LYS A 1 86 ? -0.713 4.670 14.756 1.00 91.12 86 LYS A CA 1
ATOM 679 C C . LYS A 1 86 ? -1.478 5.471 15.824 1.00 91.12 86 LYS A C 1
ATOM 681 O O . LYS A 1 86 ? -2.418 6.196 15.496 1.00 91.12 86 LYS A O 1
ATOM 686 N N . LYS A 1 87 ? -1.056 5.417 17.098 1.00 92.06 87 LYS A N 1
ATOM 687 C CA . LYS A 1 87 ? -1.654 6.220 18.188 1.00 92.06 87 LYS A CA 1
ATOM 688 C C . LYS A 1 87 ? -1.380 7.712 18.023 1.00 92.06 87 LYS A C 1
ATOM 690 O O . LYS A 1 87 ? -2.291 8.511 18.233 1.00 92.06 87 LYS A O 1
ATOM 695 N N . VAL A 1 88 ? -0.160 8.093 17.653 1.00 92.44 88 VAL A N 1
ATOM 696 C CA . VAL A 1 88 ? 0.203 9.498 17.422 1.00 92.44 88 VAL A CA 1
ATOM 697 C C . VAL A 1 88 ? -0.648 10.090 16.297 1.00 92.44 88 VAL A C 1
ATOM 699 O O . VAL A 1 88 ? -1.342 11.080 16.527 1.00 92.44 88 VAL A O 1
ATOM 702 N N . LEU A 1 89 ? -0.697 9.436 15.132 1.00 91.06 89 LEU A N 1
ATOM 703 C CA . LEU A 1 89 ? -1.505 9.883 13.994 1.00 91.06 89 LEU A CA 1
ATOM 704 C C . LEU A 1 89 ? -2.996 9.958 14.339 1.00 91.06 89 LEU A C 1
ATOM 706 O O . LEU A 1 89 ? -3.646 10.952 14.020 1.00 91.06 89 LEU A O 1
ATOM 710 N N . SER A 1 90 ? -3.529 8.966 15.063 1.00 93.06 90 SER A N 1
ATOM 711 C CA . SER A 1 90 ? -4.935 8.976 15.497 1.00 93.06 90 SER A CA 1
ATOM 712 C C . SER A 1 90 ? -5.296 10.215 16.323 1.00 93.06 90 SER A C 1
ATOM 714 O O . SER A 1 90 ? -6.400 10.740 16.197 1.00 93.06 90 SER A O 1
ATOM 716 N N . ARG A 1 91 ? -4.359 10.718 17.141 1.00 93.69 91 ARG A N 1
ATOM 717 C CA . ARG A 1 91 ? -4.560 11.920 17.958 1.00 93.69 91 ARG A CA 1
ATOM 718 C C . ARG A 1 91 ? -4.422 13.195 17.137 1.00 93.69 91 ARG A C 1
ATOM 720 O O . ARG A 1 91 ? -5.271 14.067 17.267 1.00 93.69 91 ARG A O 1
ATOM 727 N N . ILE A 1 92 ? -3.390 13.290 16.295 1.00 93.69 92 ILE A N 1
ATOM 728 C CA . ILE A 1 92 ? -3.145 14.469 15.446 1.00 93.69 92 ILE A CA 1
ATOM 729 C C . ILE A 1 92 ? -4.332 14.716 14.507 1.00 93.69 92 ILE A C 1
ATOM 731 O O . ILE A 1 92 ? -4.785 15.848 14.377 1.00 93.69 92 ILE A O 1
ATOM 735 N N . HIS A 1 93 ? -4.870 13.654 13.904 1.00 92.25 93 HIS A N 1
ATOM 736 C CA . HIS A 1 93 ? -5.980 13.745 12.952 1.00 92.25 93 HIS A CA 1
ATOM 737 C C . HIS A 1 93 ? -7.362 13.572 13.596 1.00 92.25 93 HIS A C 1
ATOM 739 O O . HIS A 1 93 ? -8.370 13.593 12.895 1.00 92.25 93 HIS A O 1
ATOM 745 N N . ASN A 1 94 ? -7.426 13.423 14.923 1.00 94.38 94 ASN A N 1
ATOM 746 C CA . ASN A 1 94 ? -8.665 13.277 15.687 1.00 94.38 94 ASN A CA 1
ATOM 747 C C . ASN A 1 94 ? -9.557 12.104 15.209 1.00 94.38 94 ASN A C 1
ATOM 749 O O . ASN A 1 94 ? -10.783 12.205 15.172 1.00 94.38 94 ASN A O 1
ATOM 753 N N . ILE A 1 95 ? -8.929 10.979 14.840 1.00 92.56 95 ILE A N 1
ATOM 754 C CA . ILE A 1 95 ? -9.585 9.753 14.361 1.00 92.56 95 ILE A CA 1
ATOM 755 C C . ILE A 1 95 ? -9.461 8.675 15.444 1.00 92.56 95 ILE A C 1
ATOM 757 O O . ILE A 1 95 ? -8.480 7.926 15.459 1.00 92.56 95 ILE A O 1
ATOM 761 N N . PRO A 1 96 ? -10.426 8.553 16.369 1.00 85.25 96 PRO A N 1
ATOM 762 C CA . PRO A 1 96 ? -10.399 7.483 17.354 1.00 85.25 96 PRO A CA 1
ATOM 763 C C . PRO A 1 96 ? -10.572 6.133 16.648 1.00 85.25 96 PRO A C 1
ATOM 765 O O . PRO A 1 96 ? -11.527 5.930 15.896 1.00 85.25 96 PRO A O 1
ATOM 768 N N . TYR A 1 97 ? -9.642 5.208 16.902 1.00 88.25 97 TYR A N 1
ATOM 769 C CA . TYR A 1 97 ? -9.601 3.872 16.291 1.00 88.25 97 TYR A CA 1
ATOM 770 C C . TYR A 1 97 ? -9.566 3.938 14.751 1.00 88.25 97 TYR A C 1
ATOM 772 O O . TYR A 1 97 ? -10.570 3.637 14.091 1.00 88.25 97 TYR A O 1
ATOM 780 N N . PRO A 1 98 ? -8.444 4.385 14.161 1.00 91.44 98 PRO A N 1
ATOM 781 C CA . PRO A 1 98 ? -8.340 4.505 12.715 1.00 91.44 98 PRO A CA 1
ATOM 782 C C . PRO A 1 98 ? -8.352 3.115 12.067 1.00 91.44 98 PRO A C 1
ATOM 784 O O . PRO A 1 98 ? -7.708 2.186 12.561 1.00 91.44 98 PRO A O 1
ATOM 787 N N . SER A 1 99 ? -9.098 2.975 10.971 1.00 92.31 99 SER A N 1
ATOM 788 C CA . SER A 1 99 ? -8.963 1.822 10.082 1.00 92.31 99 SER A CA 1
ATOM 789 C C . SER A 1 99 ? -7.663 1.907 9.278 1.00 92.31 99 SER A C 1
ATOM 791 O O . SER A 1 99 ? -6.941 2.906 9.332 1.00 92.31 99 SER A O 1
ATOM 793 N N . ILE A 1 100 ? -7.352 0.871 8.502 1.00 91.75 100 ILE A N 1
ATOM 794 C CA . ILE A 1 100 ? -6.197 0.917 7.600 1.00 91.75 100 ILE A CA 1
ATOM 795 C C . ILE A 1 100 ? -6.417 1.967 6.521 1.00 91.75 100 ILE A C 1
ATOM 797 O O . ILE A 1 100 ? -5.519 2.752 6.238 1.00 91.75 100 ILE A O 1
ATOM 801 N N . SER A 1 101 ? -7.631 2.050 5.986 1.00 92.88 101 SER A N 1
ATOM 802 C CA . SER A 1 101 ? -7.992 3.084 5.021 1.00 92.88 101 SER A CA 1
ATOM 803 C C . SER A 1 101 ? -7.887 4.492 5.613 1.00 92.88 101 SER A C 1
ATOM 805 O O . SER A 1 101 ? -7.444 5.400 4.914 1.00 92.88 101 SER A O 1
ATOM 807 N N . ASP A 1 102 ? -8.258 4.682 6.886 1.00 93.25 102 ASP A N 1
ATOM 808 C CA . ASP A 1 102 ? -8.083 5.966 7.582 1.00 93.25 102 ASP A CA 1
ATOM 809 C C . ASP A 1 102 ? -6.591 6.347 7.648 1.00 93.25 102 ASP A C 1
ATOM 811 O O . ASP A 1 102 ? -6.222 7.476 7.325 1.00 93.25 102 ASP A O 1
ATOM 815 N N . LEU A 1 103 ? -5.720 5.398 8.014 1.00 91.56 103 LEU A N 1
ATOM 816 C CA . LEU A 1 103 ? -4.273 5.623 8.091 1.00 91.56 103 LEU A CA 1
ATOM 817 C C . LEU A 1 103 ? -3.652 5.898 6.718 1.00 91.56 103 LEU A C 1
ATOM 819 O O . LEU A 1 103 ? -2.869 6.835 6.594 1.00 91.56 103 LEU A O 1
ATOM 823 N N . LEU A 1 104 ? -4.024 5.135 5.687 1.00 91.31 104 LEU A N 1
ATOM 824 C CA . LEU A 1 104 ? -3.525 5.341 4.323 1.00 91.31 104 LEU A CA 1
ATOM 825 C C . LEU A 1 104 ? -3.898 6.729 3.786 1.00 91.31 104 LEU A C 1
ATOM 827 O O . LEU A 1 104 ? -3.067 7.371 3.156 1.00 91.31 104 LEU A O 1
ATOM 831 N N . LYS A 1 105 ? -5.104 7.230 4.087 1.00 91.00 105 LYS A N 1
ATOM 832 C CA . LYS A 1 105 ? -5.521 8.598 3.722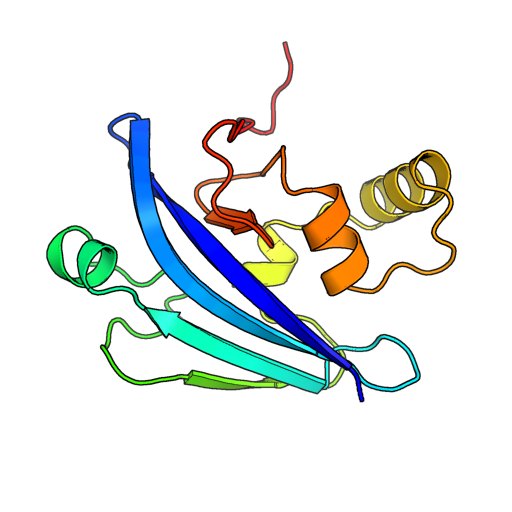 1.00 91.00 105 LYS A CA 1
ATOM 833 C C . LYS A 1 105 ? -4.732 9.666 4.475 1.00 91.00 105 LYS A C 1
ATOM 835 O O . LYS A 1 105 ? -4.330 10.664 3.893 1.00 91.00 105 LYS A O 1
ATOM 840 N N . VAL A 1 106 ? -4.486 9.462 5.770 1.00 89.75 106 VAL A N 1
ATOM 841 C CA . VAL A 1 106 ? -3.645 10.371 6.569 1.00 89.75 106 VAL A CA 1
ATOM 842 C C . VAL A 1 106 ? -2.210 10.424 6.029 1.00 89.75 106 VAL A C 1
ATOM 844 O O . VAL A 1 106 ? -1.577 11.476 6.039 1.00 89.75 106 VAL A O 1
ATOM 847 N N . MET A 1 107 ? -1.710 9.294 5.535 1.00 85.94 107 MET A N 1
ATOM 848 C CA . MET A 1 107 ? -0.358 9.135 5.001 1.00 85.94 107 MET A CA 1
ATOM 849 C C . MET A 1 107 ? -0.249 9.421 3.496 1.00 85.94 107 MET A C 1
ATOM 851 O O . MET A 1 107 ? 0.807 9.204 2.910 1.00 85.94 107 MET A O 1
ATOM 855 N N . GLU A 1 108 ? -1.290 9.968 2.864 1.00 82.62 108 GLU A N 1
ATOM 856 C CA . GLU A 1 108 ? -1.323 10.241 1.418 1.00 82.62 108 GLU A CA 1
ATOM 857 C C . GLU A 1 108 ? -0.226 11.215 0.944 1.00 82.62 108 GLU A C 1
ATOM 859 O O . GLU A 1 108 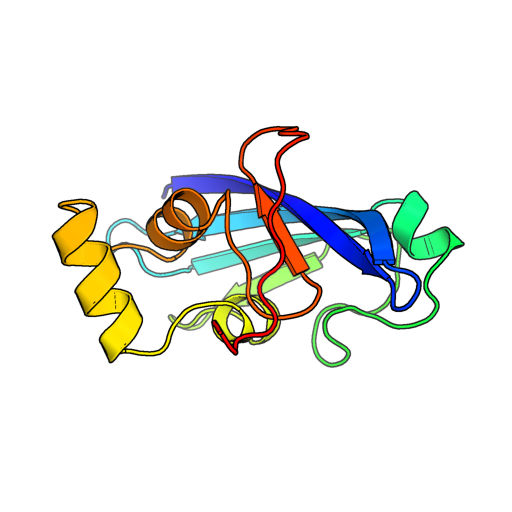? 0.039 11.315 -0.246 1.00 82.62 108 GLU A O 1
ATOM 864 N N . TYR A 1 109 ? 0.468 11.899 1.857 1.00 73.38 109 TYR A N 1
ATOM 865 C CA . TYR A 1 109 ? 1.578 12.804 1.535 1.00 73.38 109 TYR A CA 1
ATOM 866 C C . TYR A 1 109 ? 2.938 12.334 2.065 1.00 73.38 109 TYR A C 1
ATOM 868 O O . TYR A 1 109 ? 3.928 13.040 1.893 1.00 73.38 109 TYR A O 1
ATOM 876 N N . SER A 1 110 ? 3.013 11.181 2.737 1.00 70.38 110 SER A N 1
ATOM 877 C CA . SER A 1 110 ? 4.246 10.707 3.372 1.00 70.38 110 SER A CA 1
ATOM 878 C C . SER A 1 110 ? 4.275 9.193 3.472 1.00 70.38 110 SER A C 1
ATOM 880 O O . SER A 1 110 ? 3.371 8.585 4.044 1.00 70.38 110 SER A O 1
ATOM 882 N N . THR A 1 111 ? 5.329 8.572 2.946 1.00 71.25 111 THR A N 1
ATOM 883 C CA . THR A 1 111 ? 5.440 7.110 2.957 1.00 71.25 111 THR A CA 1
ATOM 884 C C . THR A 1 111 ? 6.794 6.618 3.405 1.00 71.25 111 THR A C 1
ATOM 886 O O . THR A 1 111 ? 7.811 7.302 3.273 1.00 71.25 111 THR A O 1
ATOM 889 N N . VAL A 1 112 ? 6.772 5.404 3.953 1.00 72.75 112 VAL A N 1
ATOM 890 C CA . VAL A 1 112 ? 7.951 4.633 4.325 1.00 72.75 112 VAL A CA 1
ATOM 891 C C . VAL A 1 112 ? 8.231 3.629 3.211 1.00 72.75 112 VAL A C 1
ATOM 893 O O . VAL A 1 112 ? 7.341 2.903 2.767 1.00 72.75 112 VAL A O 1
ATOM 896 N N . GLY A 1 113 ? 9.480 3.588 2.750 1.00 81.25 113 GLY A N 1
ATOM 897 C CA . GLY A 1 113 ? 9.911 2.669 1.699 1.00 81.25 113 GLY A CA 1
ATOM 898 C C . GLY A 1 113 ? 9.570 3.151 0.286 1.00 81.25 113 GLY A C 1
ATOM 899 O O . GLY A 1 113 ? 9.573 4.346 -0.005 1.00 81.25 113 GLY A O 1
ATOM 900 N N . ALA A 1 114 ? 9.350 2.201 -0.625 1.00 87.44 114 ALA A N 1
ATOM 901 C CA . ALA A 1 114 ? 9.190 2.484 -2.053 1.00 87.44 114 ALA A CA 1
ATOM 902 C C . ALA A 1 114 ? 7.729 2.597 -2.506 1.00 87.44 114 ALA A C 1
ATOM 904 O O . ALA A 1 114 ? 7.481 3.073 -3.611 1.00 87.44 114 ALA A O 1
ATOM 905 N N . LEU A 1 115 ? 6.769 2.154 -1.692 1.00 90.12 115 LEU A N 1
ATOM 906 C CA . 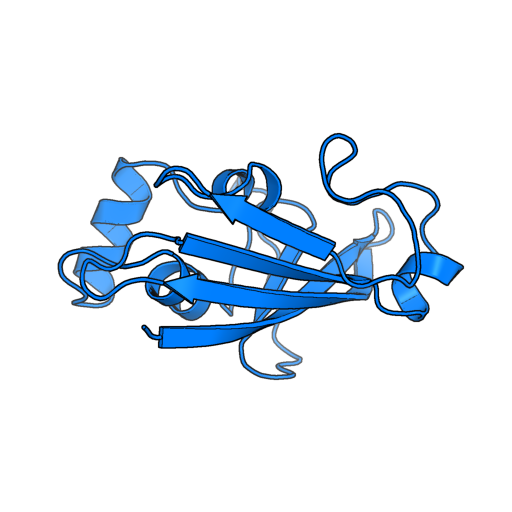LEU A 1 115 ? 5.351 2.172 -2.035 1.00 90.12 115 LEU A CA 1
ATOM 907 C C . LEU A 1 115 ? 4.676 3.441 -1.536 1.00 90.12 115 LEU A C 1
ATOM 909 O O . LEU A 1 115 ? 5.048 4.019 -0.515 1.00 90.12 115 LEU A O 1
ATOM 913 N N . HIS A 1 116 ? 3.654 3.856 -2.272 1.00 90.06 116 HIS A N 1
ATOM 914 C CA . HIS A 1 116 ? 2.833 4.985 -1.895 1.00 90.06 116 HIS A CA 1
ATOM 915 C C . HIS A 1 116 ? 1.385 4.792 -2.301 1.00 90.06 116 HIS A C 1
ATOM 917 O O . HIS A 1 116 ? 1.130 4.398 -3.435 1.00 90.06 116 HIS A O 1
ATOM 923 N N . PHE A 1 117 ? 0.465 5.084 -1.384 1.00 91.50 117 PHE A N 1
ATOM 924 C CA . PHE A 1 117 ? -0.974 4.925 -1.557 1.00 91.50 117 PHE A CA 1
ATOM 925 C C . PHE A 1 117 ? -1.632 6.296 -1.479 1.00 91.50 117 PHE A C 1
ATOM 927 O O . PHE A 1 117 ? -1.476 6.993 -0.481 1.00 91.50 117 PHE A O 1
ATOM 934 N N . SER A 1 118 ? -2.389 6.650 -2.512 1.00 90.31 118 SER A N 1
ATOM 935 C CA . SER A 1 118 ? -3.121 7.911 -2.581 1.00 90.31 118 SER A CA 1
ATOM 936 C C . SER A 1 118 ? -4.556 7.678 -3.039 1.00 90.31 118 SER A C 1
ATOM 938 O O . SER A 1 118 ? -4.834 6.767 -3.823 1.00 90.31 118 SER A O 1
ATOM 940 N N . SER A 1 119 ? -5.486 8.480 -2.534 1.00 85.50 119 SER A N 1
ATOM 941 C CA . SER A 1 119 ? -6.867 8.505 -3.007 1.00 85.50 119 SER A CA 1
ATOM 942 C C . SER A 1 119 ? -6.995 9.310 -4.310 1.00 85.50 119 SER A C 1
ATOM 944 O O . SER A 1 119 ? -7.807 8.963 -5.172 1.00 85.50 119 SER A O 1
ATOM 946 N N . GLU A 1 120 ? -6.116 10.296 -4.525 1.00 76.56 120 GLU A N 1
ATOM 947 C CA . GLU A 1 120 ? -6.072 11.134 -5.728 1.00 76.56 120 GLU A CA 1
ATOM 948 C C . GLU A 1 120 ? -4.776 10.967 -6.549 1.00 76.56 120 GLU A C 1
ATOM 950 O O . GLU A 1 120 ? -3.796 10.359 -6.115 1.00 76.56 120 GLU A O 1
ATOM 955 N N . ASP A 1 121 ? -4.757 11.485 -7.787 1.00 63.78 121 ASP A N 1
ATOM 956 C CA . ASP A 1 121 ? -3.500 11.667 -8.541 1.00 63.78 121 ASP A CA 1
ATOM 957 C C . ASP A 1 121 ? -2.819 12.969 -8.084 1.00 63.78 121 ASP A C 1
ATOM 959 O O . ASP A 1 121 ? -2.754 13.942 -8.831 1.00 63.78 121 ASP A O 1
ATOM 963 N N . SER A 1 122 ? -2.340 13.005 -6.841 1.00 55.81 122 SER A N 1
ATOM 964 C CA . SER A 1 122 ? -1.511 14.113 -6.360 1.00 55.81 122 SER A CA 1
ATOM 965 C C . SER A 1 122 ? -0.094 14.005 -6.938 1.00 55.81 122 SER A C 1
ATOM 967 O O . SER A 1 122 ? 0.512 12.930 -6.932 1.00 55.81 122 SER A O 1
ATOM 969 N N . SER A 1 123 ? 0.439 15.115 -7.457 1.00 56.28 123 SER A N 1
ATOM 970 C CA . SER A 1 123 ? 1.841 15.236 -7.885 1.00 56.28 123 SER A CA 1
ATOM 971 C C . SER A 1 123 ? 2.807 15.473 -6.721 1.00 56.28 123 SER A C 1
ATOM 973 O O . SER A 1 123 ? 4.011 15.282 -6.887 1.00 56.28 123 SER A O 1
ATOM 975 N N . ASP A 1 124 ? 2.289 15.847 -5.550 1.00 60.75 124 ASP A N 1
ATOM 976 C CA . ASP A 1 124 ? 3.079 16.270 -4.393 1.00 60.75 124 ASP A CA 1
ATOM 977 C C . ASP A 1 124 ? 3.319 15.087 -3.452 1.00 60.75 124 ASP A C 1
ATOM 979 O O . ASP A 1 124 ? 2.850 15.041 -2.314 1.00 60.75 124 ASP A O 1
ATOM 983 N N . ILE A 1 125 ? 4.036 14.082 -3.961 1.00 66.00 125 ILE A N 1
ATOM 984 C CA . ILE A 1 125 ? 4.382 12.888 -3.190 1.00 66.00 125 ILE A CA 1
ATOM 985 C C . ILE A 1 125 ? 5.739 13.087 -2.512 1.00 66.00 125 ILE A C 1
ATOM 987 O O . ILE A 1 125 ? 6.772 13.156 -3.182 1.00 66.00 125 ILE A O 1
ATOM 991 N N . SER A 1 126 ? 5.753 13.090 -1.177 1.00 65.88 126 SER A N 1
ATOM 992 C CA . SER A 1 126 ? 6.988 13.021 -0.395 1.00 65.88 126 SER A CA 1
ATOM 993 C C . SER A 1 126 ? 7.280 11.580 0.025 1.00 65.88 126 SER A C 1
ATOM 995 O O . SER A 1 126 ? 6.474 10.927 0.688 1.00 65.88 126 SER A O 1
ATOM 997 N N . PHE A 1 127 ? 8.452 11.073 -0.361 1.00 67.06 127 PHE A N 1
ATOM 998 C CA . PHE A 1 127 ? 8.959 9.779 0.101 1.00 67.06 127 PHE A CA 1
ATOM 999 C C . PHE A 1 127 ? 9.970 10.013 1.220 1.00 67.06 127 PHE A C 1
ATOM 1001 O O . PHE A 1 127 ? 11.034 10.589 0.976 1.00 67.06 127 PHE A O 1
ATOM 1008 N N . GLY A 1 128 ? 9.655 9.544 2.427 1.00 57.97 128 GLY A N 1
ATOM 1009 C CA . GLY A 1 128 ? 10.557 9.598 3.570 1.00 57.97 128 GLY A CA 1
ATOM 1010 C C . GLY A 1 128 ? 11.476 8.377 3.609 1.00 57.97 128 GLY A C 1
ATOM 1011 O O . GLY A 1 128 ? 11.045 7.249 3.389 1.00 57.97 128 GLY A O 1
ATOM 1012 N N . LEU A 1 129 ? 12.752 8.576 3.946 1.00 54.22 129 LEU A N 1
ATOM 1013 C CA . LEU A 1 129 ? 13.708 7.476 4.151 1.00 54.22 129 LEU A CA 1
ATOM 1014 C C . LEU A 1 129 ? 13.568 6.800 5.529 1.00 54.22 129 LEU A C 1
ATOM 1016 O O . LEU A 1 129 ? 14.454 6.057 5.936 1.00 54.22 129 LEU A O 1
ATOM 1020 N N . GLY A 1 130 ? 12.505 7.085 6.290 1.00 46.09 130 GLY A N 1
ATOM 1021 C CA . GLY A 1 130 ? 12.390 6.655 7.691 1.00 46.09 130 GLY A CA 1
ATOM 1022 C C . GLY A 1 130 ? 13.451 7.264 8.622 1.00 46.09 130 GLY A C 1
ATOM 1023 O O . GLY A 1 130 ? 13.475 6.954 9.807 1.00 46.09 130 GLY A O 1
ATOM 1024 N N . VAL A 1 131 ? 14.303 8.153 8.106 1.00 32.50 131 VAL A N 1
ATOM 1025 C CA . VAL A 1 131 ? 15.265 8.947 8.864 1.00 32.50 131 VAL A CA 1
ATOM 1026 C C . VAL A 1 131 ? 15.013 10.398 8.483 1.00 32.50 131 VAL A C 1
ATOM 1028 O O . VAL A 1 131 ? 15.399 10.848 7.405 1.00 32.50 131 VAL A O 1
ATOM 1031 N N . SER A 1 132 ? 14.281 11.111 9.333 1.00 33.28 132 SER A N 1
ATOM 1032 C CA . SER A 1 132 ? 14.295 12.569 9.305 1.00 33.28 132 SER A CA 1
ATOM 1033 C C . SER A 1 132 ? 15.657 13.020 9.829 1.00 33.28 132 SER A C 1
ATOM 1035 O O . SER A 1 132 ? 16.064 12.581 10.906 1.00 33.28 132 SER A O 1
ATOM 1037 N N . VAL A 1 133 ? 16.355 13.859 9.066 1.00 30.55 133 VAL A N 1
ATOM 1038 C CA . VAL A 1 133 ? 17.327 14.802 9.638 1.00 30.55 133 VAL A CA 1
ATOM 1039 C C . VAL A 1 133 ? 16.570 16.085 9.930 1.00 30.55 133 VAL A C 1
ATOM 1041 O O . VAL A 1 133 ? 15.788 16.490 9.039 1.00 30.55 133 VAL A O 1
#

Foldseek 3Di:
DDKAKWFKWFQDPVRDIDGFWMKIFDADPLLFTQKMKIAGDPRCLVPPDAALDNVQGGRDRDIGIGGDPRDDDPSLVVWFDDPVVVVVLCVVVVPPPAHSSSRLDSCQAETEHTMHIHSDPDPRHDYDPVDDD

Radius of gyration: 14.49 Å; chains: 1; bounding box: 36×30×37 Å

Secondary structure (DSSP, 8-state):
-EEEEEEEEEE-TTS-EEEEEEEEEEE-TTS-EEEEEEEE-HHHHHH--S-SBTTTB-SSSSEEEEE-SSS--HHHHTTS--HHHHHHHHHHTT-SS--HHHHHHHTTTEEESSEEEESS--S--EEE-S---

Sequence (133 aa):
MVSNIFKVRFKLPSGDIIRCGIAGVIENTRKQVDSVEFAYHKDYLSKVKHPIDPSTLHLTSNVFKLYCDKSALGFIDDILPDSWGKKVLSRIHNIPYPSISDLLKVMEYSTVGALHFSSEDSSDISFGLGVSV

Organism: NCBI:txid412755

InterPro domains:
  IPR017508 HipA, N-terminal subdomain 1 [PF13657] (23-117)